Protein AF-A0A6A8AMY0-F1 (afdb_monomer_lite)

Sequence (73 aa):
MKTEDEKEKLRLLLVYWIAHNKEHAQDFKRWAEKAKGFDEIGTEVYEAIMEAVEHMEEVNECLFKAFGDIKKE

Foldseek 3Di:
DVVVVVLVVLLVVLVVLLVVLVVVLVVLQVVLVVLCVDPPCSPVSSVVSNVVSVVSVVVNVVSVVVSVVSVVD

Structure (mmCIF, N/CA/C/O backbone):
data_AF-A0A6A8AMY0-F1
#
_entry.id   AF-A0A6A8AMY0-F1
#
loop_
_atom_site.group_PDB
_atom_site.id
_atom_site.type_symbol
_atom_site.label_atom_id
_atom_site.label_alt_id
_atom_site.label_comp_id
_atom_site.label_asym_id
_atom_site.label_entity_id
_atom_site.label_seq_id
_atom_site.pdbx_PDB_ins_code
_atom_site.Cartn_x
_atom_site.Cartn_y
_atom_site.Cartn_z
_atom_site.occupancy
_atom_site.B_iso_or_equiv
_atom_site.auth_seq_id
_atom_site.auth_comp_id
_atom_site.auth_asym_id
_atom_site.auth_atom_id
_atom_site.pdbx_PDB_model_num
ATOM 1 N N . MET A 1 1 ? -15.677 12.119 26.982 1.00 56.75 1 MET A N 1
ATOM 2 C CA . MET A 1 1 ? -16.611 12.190 25.836 1.00 56.75 1 MET A CA 1
ATOM 3 C C . MET A 1 1 ? -15.876 12.462 24.528 1.00 56.75 1 MET A C 1
ATOM 5 O O . MET A 1 1 ? -15.941 11.590 23.686 1.00 56.75 1 MET A O 1
ATOM 9 N N . LYS A 1 2 ? -15.089 13.547 24.378 1.00 62.34 2 LYS A N 1
ATOM 10 C CA . LYS A 1 2 ? -14.295 13.796 23.146 1.00 62.34 2 LYS A CA 1
ATOM 11 C C . LYS A 1 2 ? -13.376 12.638 22.721 1.00 62.34 2 LYS A C 1
ATOM 13 O O . LYS A 1 2 ? -13.301 12.327 21.543 1.00 62.34 2 LYS A O 1
ATOM 18 N N . THR A 1 3 ? -12.743 11.973 23.685 1.00 77.12 3 THR A N 1
ATOM 19 C CA . THR A 1 3 ? -11.773 10.898 23.432 1.00 77.12 3 THR A CA 1
ATOM 20 C C . THR A 1 3 ? -12.382 9.635 22.826 1.00 77.12 3 THR A C 1
ATOM 22 O O . THR A 1 3 ? -11.706 8.960 22.061 1.00 77.12 3 THR A O 1
ATOM 25 N N . GLU A 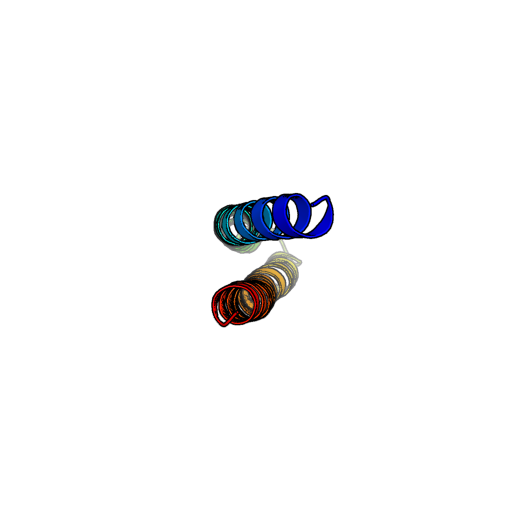1 4 ? -13.640 9.305 23.134 1.00 83.19 4 GLU A N 1
ATOM 26 C CA . GLU A 1 4 ? -14.286 8.102 22.581 1.00 83.19 4 GLU A CA 1
ATOM 27 C C . GLU A 1 4 ? -14.734 8.317 21.129 1.00 83.19 4 GLU A C 1
ATOM 29 O O . GLU A 1 4 ? -14.521 7.446 20.286 1.00 83.19 4 GLU A O 1
ATOM 34 N N . ASP A 1 5 ? -15.238 9.512 20.803 1.00 90.12 5 ASP A N 1
ATOM 35 C CA . ASP A 1 5 ? -15.567 9.885 19.420 1.00 90.12 5 ASP A CA 1
ATOM 36 C C . ASP A 1 5 ? -14.303 9.945 18.540 1.00 90.12 5 ASP A C 1
ATOM 38 O O . ASP A 1 5 ? -14.308 9.519 17.384 1.00 90.12 5 ASP A O 1
ATOM 42 N N . GLU A 1 6 ? -13.187 10.439 19.089 1.00 93.94 6 GLU A N 1
ATOM 43 C CA . GLU A 1 6 ? -11.886 10.467 18.410 1.00 93.94 6 GLU A CA 1
ATOM 44 C C . GLU A 1 6 ? -11.316 9.059 18.188 1.00 93.94 6 GLU A C 1
ATOM 46 O O . GLU A 1 6 ? -10.793 8.784 17.105 1.00 93.94 6 GLU A O 1
ATOM 51 N N . LYS A 1 7 ? -11.467 8.146 19.161 1.00 93.38 7 LYS A N 1
ATOM 52 C CA . LYS A 1 7 ? -11.093 6.729 19.009 1.00 93.38 7 LYS A CA 1
ATOM 53 C C . LYS A 1 7 ? -11.902 6.047 17.909 1.00 93.38 7 LYS A C 1
ATOM 55 O O . LYS A 1 7 ? -11.314 5.368 17.069 1.00 93.38 7 LYS A O 1
ATOM 60 N N . GLU A 1 8 ? -13.222 6.236 17.874 1.00 93.31 8 GLU A N 1
ATOM 61 C CA . GLU A 1 8 ? -14.066 5.659 16.820 1.00 93.31 8 GLU A CA 1
ATOM 62 C C . GLU A 1 8 ? -13.701 6.212 15.442 1.00 93.31 8 GLU A C 1
ATOM 64 O O . GLU A 1 8 ? -13.513 5.457 14.486 1.00 93.31 8 GLU A O 1
ATOM 69 N N . LYS A 1 9 ? -13.494 7.529 15.346 1.00 95.56 9 LYS A N 1
ATOM 70 C CA . LYS A 1 9 ? -13.029 8.156 14.108 1.00 95.56 9 LYS A CA 1
ATOM 71 C C . LYS A 1 9 ? -11.686 7.580 13.653 1.00 95.56 9 LYS A C 1
ATOM 73 O O . LYS A 1 9 ? -11.523 7.296 12.468 1.00 95.56 9 LYS A O 1
ATOM 78 N N . LEU A 1 10 ? -10.737 7.382 14.570 1.00 96.50 10 LEU A N 1
ATOM 79 C CA . LEU A 1 10 ? -9.441 6.786 14.249 1.00 96.50 10 LEU A CA 1
ATOM 80 C C . LEU A 1 10 ? -9.585 5.334 13.775 1.00 96.50 10 LEU A C 1
ATOM 82 O O . LEU A 1 10 ? -8.942 4.963 12.796 1.00 96.50 10 LEU A O 1
ATOM 86 N N . ARG A 1 11 ? -10.464 4.528 14.387 1.00 95.81 11 ARG A N 1
ATOM 87 C CA . ARG A 1 11 ? -10.752 3.160 13.916 1.00 95.81 11 ARG A CA 1
ATOM 88 C C . ARG A 1 11 ? -11.215 3.145 12.461 1.00 95.81 11 ARG A C 1
ATOM 90 O O . ARG A 1 11 ? -10.705 2.350 11.674 1.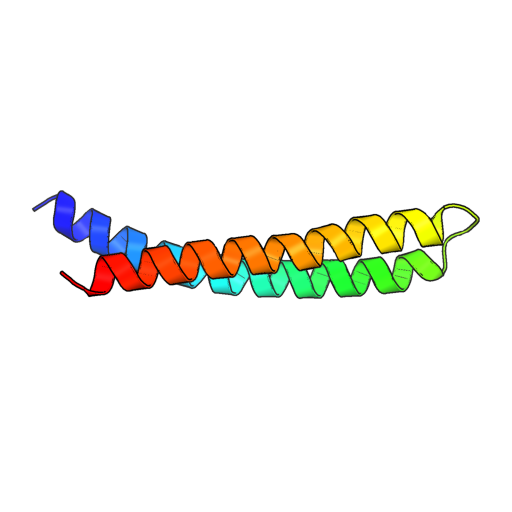00 95.81 11 ARG A O 1
ATOM 97 N N . LEU A 1 12 ? -12.146 4.030 12.101 1.00 96.69 12 LEU A N 1
ATOM 98 C CA . LEU A 1 12 ? -12.645 4.142 10.728 1.00 96.69 12 LEU A CA 1
ATOM 99 C C . LEU A 1 12 ? -11.546 4.594 9.758 1.00 96.69 12 LEU A C 1
ATOM 101 O O . LEU A 1 12 ? -11.423 4.030 8.671 1.00 96.69 12 LEU A O 1
ATOM 105 N N . LEU A 1 13 ? -10.719 5.562 10.164 1.00 98.25 13 LEU A N 1
ATOM 106 C CA . LEU A 1 13 ? -9.593 6.040 9.357 1.00 98.25 13 LEU A CA 1
ATOM 107 C C . LEU A 1 13 ? -8.555 4.945 9.097 1.00 98.25 13 LEU A C 1
ATOM 109 O O . LEU A 1 13 ? -8.106 4.812 7.965 1.00 98.25 13 LEU A O 1
ATOM 113 N N . LEU A 1 14 ? -8.215 4.126 10.096 1.00 98.38 14 LEU A N 1
ATOM 114 C CA . LEU A 1 14 ? -7.260 3.025 9.930 1.00 98.38 14 LEU A CA 1
ATOM 115 C C . LEU A 1 14 ? -7.745 1.999 8.899 1.00 98.38 14 LEU A C 1
ATOM 117 O O . LEU A 1 14 ? -6.979 1.597 8.027 1.00 98.38 14 LEU A O 1
ATOM 121 N N . VAL A 1 15 ? -9.023 1.607 8.958 1.00 97.62 15 VAL A N 1
ATOM 122 C CA . VAL A 1 15 ? -9.616 0.689 7.970 1.00 97.62 15 VAL A CA 1
ATOM 123 C C . VAL A 1 15 ? -9.608 1.314 6.574 1.00 97.62 15 VAL A C 1
ATOM 125 O O . VAL A 1 15 ? -9.246 0.643 5.607 1.00 97.62 15 VAL A O 1
ATOM 128 N N . TYR A 1 16 ? -9.973 2.594 6.475 1.00 98.38 16 TYR A N 1
ATOM 129 C CA . TYR A 1 16 ? -9.962 3.335 5.216 1.00 98.38 16 TYR A CA 1
ATOM 130 C C . TYR A 1 16 ? -8.555 3.418 4.606 1.00 98.38 16 TYR A C 1
ATOM 132 O O . TYR A 1 16 ? -8.384 3.097 3.433 1.00 98.38 16 TYR A O 1
ATOM 140 N N . TRP A 1 17 ? -7.538 3.782 5.391 1.00 98.75 17 TRP A N 1
ATOM 141 C CA . TRP A 1 17 ? -6.158 3.879 4.910 1.00 98.75 17 TRP A CA 1
ATOM 142 C C . TRP A 1 17 ? -5.608 2.531 4.458 1.00 98.75 17 TRP A C 1
ATOM 144 O O . TRP A 1 17 ? -5.031 2.467 3.382 1.00 98.75 17 TRP A O 1
ATO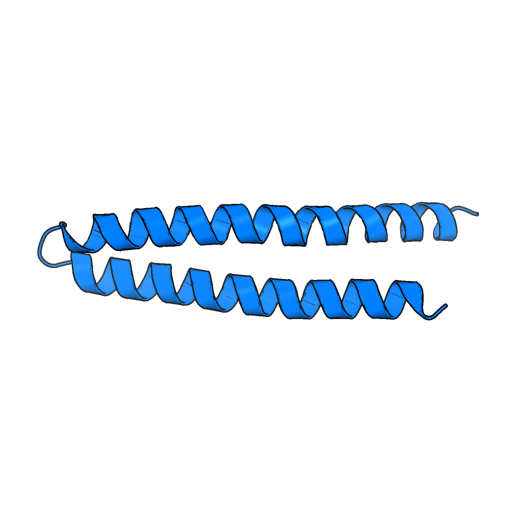M 154 N N . ILE A 1 18 ? -5.847 1.444 5.201 1.00 98.62 18 ILE A N 1
ATOM 155 C CA . ILE A 1 18 ? -5.419 0.098 4.781 1.00 98.62 18 ILE A CA 1
ATOM 156 C C . ILE A 1 18 ? -6.048 -0.283 3.434 1.00 98.62 18 ILE A C 1
ATOM 158 O O . ILE A 1 18 ? -5.380 -0.858 2.576 1.00 98.62 18 ILE A O 1
ATOM 162 N N . ALA A 1 19 ? -7.336 0.014 3.236 1.00 98.31 19 ALA A N 1
ATOM 163 C CA . ALA A 1 19 ? -8.002 -0.257 1.966 1.00 98.31 19 ALA A CA 1
ATOM 164 C C . ALA A 1 19 ? -7.400 0.578 0.824 1.00 98.31 19 ALA A C 1
ATOM 166 O O . ALA A 1 19 ? -7.058 0.026 -0.219 1.00 98.31 19 ALA A O 1
ATOM 167 N N . HIS A 1 20 ? -7.204 1.877 1.044 1.00 98.25 20 HIS A N 1
ATOM 168 C CA . HIS A 1 20 ? -6.681 2.781 0.022 1.00 98.25 20 HIS A CA 1
ATOM 169 C C . HIS A 1 20 ? -5.211 2.509 -0.328 1.00 98.25 20 HIS A C 1
ATOM 171 O O . HIS A 1 20 ? -4.820 2.545 -1.490 1.00 98.25 20 HIS A O 1
ATOM 177 N N . ASN A 1 21 ? -4.399 2.140 0.659 1.00 98.56 21 ASN A N 1
ATOM 178 C CA . ASN A 1 21 ? -3.018 1.719 0.452 1.00 98.56 21 ASN A CA 1
ATOM 179 C C . ASN A 1 21 ? -2.926 0.490 -0.463 1.00 98.56 21 ASN A C 1
ATOM 181 O O . ASN A 1 21 ? -2.036 0.422 -1.304 1.00 98.56 21 ASN A O 1
ATOM 185 N N . LYS A 1 22 ? -3.863 -0.462 -0.352 1.00 98.38 22 LYS A N 1
ATOM 186 C CA . LYS A 1 22 ? -3.932 -1.617 -1.265 1.00 98.38 22 LYS A CA 1
ATOM 187 C C . LYS A 1 22 ? -4.286 -1.206 -2.692 1.00 98.38 22 LYS A C 1
ATOM 189 O O . LYS A 1 22 ? -3.732 -1.771 -3.631 1.00 98.38 22 LYS A O 1
ATOM 194 N N . GLU A 1 23 ? -5.182 -0.235 -2.866 1.00 98.38 23 GLU A N 1
ATOM 195 C CA . GLU A 1 23 ? -5.487 0.338 -4.186 1.00 98.38 23 GLU A CA 1
ATOM 196 C C . GLU A 1 23 ? -4.240 1.011 -4.782 1.00 98.38 23 GLU A C 1
ATOM 198 O O . GLU A 1 23 ? -3.864 0.720 -5.917 1.00 98.38 23 GLU A O 1
ATOM 203 N N . HIS A 1 24 ? -3.525 1.818 -3.990 1.00 98.31 24 HIS A N 1
ATOM 204 C CA . HIS A 1 24 ? -2.257 2.421 -4.402 1.00 98.31 24 HIS A CA 1
ATOM 205 C C . HIS A 1 24 ? -1.193 1.381 -4.762 1.00 98.31 24 HIS A C 1
ATOM 207 O O . HIS A 1 24 ? -0.587 1.492 -5.822 1.00 98.31 24 HIS A O 1
ATOM 213 N N . ALA A 1 25 ? -0.995 0.342 -3.946 1.00 98.50 25 ALA A N 1
ATOM 214 C CA . ALA A 1 25 ? -0.048 -0.737 -4.232 1.00 98.50 25 ALA A CA 1
ATOM 215 C C . ALA A 1 25 ? -0.360 -1.445 -5.565 1.00 98.50 25 ALA A C 1
ATOM 217 O O . ALA A 1 25 ? 0.544 -1.743 -6.350 1.00 98.50 25 ALA A O 1
ATOM 218 N N . GLN A 1 26 ? -1.643 -1.675 -5.865 1.00 98.56 26 GLN A N 1
ATOM 219 C CA . GLN A 1 26 ? -2.072 -2.246 -7.145 1.00 98.56 26 GLN A CA 1
ATOM 220 C C . GLN A 1 26 ? -1.766 -1.315 -8.324 1.00 98.56 26 GLN A C 1
ATOM 222 O O . GLN A 1 26 ? -1.254 -1.772 -9.351 1.00 98.56 26 GLN A O 1
ATOM 227 N N . ASP A 1 27 ? -2.038 -0.019 -8.177 1.00 98.50 27 ASP A N 1
ATOM 228 C CA . ASP A 1 27 ? -1.731 0.980 -9.199 1.00 98.50 27 ASP A CA 1
ATOM 229 C C . ASP A 1 27 ? -0.222 1.123 -9.423 1.00 98.50 27 ASP A C 1
ATOM 231 O O . ASP A 1 27 ? 0.228 1.159 -10.572 1.00 98.50 27 ASP A O 1
ATOM 235 N N . PHE A 1 28 ? 0.571 1.131 -8.350 1.00 98.44 28 PHE A N 1
ATOM 236 C CA . PHE A 1 28 ? 2.032 1.166 -8.407 1.00 98.44 28 PHE A CA 1
ATOM 237 C C . PHE A 1 28 ? 2.555 -0.039 -9.177 1.00 98.44 28 PHE A C 1
ATOM 239 O O . PHE A 1 28 ? 3.247 0.135 -10.179 1.00 98.44 28 PHE A O 1
ATOM 246 N N . LYS A 1 29 ? 2.126 -1.252 -8.810 1.00 98.38 29 LYS A N 1
ATOM 247 C CA . LYS A 1 29 ? 2.493 -2.483 -9.518 1.00 98.38 29 LYS A CA 1
ATOM 248 C C . LYS A 1 29 ? 2.137 -2.416 -11.004 1.00 98.38 29 LYS A C 1
ATOM 250 O O . LYS A 1 29 ? 2.950 -2.768 -11.856 1.00 98.38 29 LYS A O 1
ATOM 255 N N . ARG A 1 30 ? 0.940 -1.923 -11.347 1.00 98.50 30 ARG A N 1
ATOM 256 C CA . ARG A 1 30 ? 0.510 -1.762 -12.746 1.00 98.50 30 ARG A CA 1
ATOM 257 C C . ARG A 1 30 ? 1.429 -0.822 -13.530 1.00 98.50 30 ARG A C 1
ATOM 259 O O . ARG A 1 30 ? 1.640 -1.047 -14.721 1.00 98.50 30 ARG A O 1
ATOM 266 N N . TRP A 1 31 ? 1.931 0.240 -12.908 1.00 98.12 31 TRP A N 1
ATOM 267 C CA . TRP A 1 31 ? 2.852 1.177 -13.550 1.00 98.12 31 TRP A CA 1
ATOM 268 C C . TRP A 1 31 ? 4.291 0.667 -13.596 1.00 98.12 31 TRP A C 1
ATOM 270 O O . TRP A 1 31 ? 4.927 0.829 -14.635 1.00 98.12 31 TRP A O 1
ATOM 280 N N . ALA A 1 32 ? 4.758 -0.023 -12.555 1.00 97.88 32 ALA A N 1
ATOM 281 C CA . ALA A 1 32 ? 6.019 -0.761 -12.561 1.00 97.88 32 ALA A CA 1
ATOM 282 C C . ALA A 1 32 ? 6.090 -1.702 -13.773 1.00 97.88 32 ALA A C 1
ATOM 284 O O . ALA A 1 32 ? 7.044 -1.658 -14.545 1.00 97.88 32 ALA A O 1
ATOM 285 N N . GLU A 1 33 ? 5.048 -2.502 -14.010 1.00 97.12 33 GLU A N 1
ATOM 286 C CA . GLU A 1 33 ? 5.023 -3.422 -15.154 1.00 97.12 33 GLU A CA 1
ATOM 287 C C . GLU A 1 33 ? 5.098 -2.706 -16.511 1.00 97.12 33 GLU A C 1
ATOM 289 O O . GLU A 1 33 ? 5.698 -3.225 -17.450 1.00 97.12 33 GLU A O 1
ATOM 294 N N . LYS A 1 34 ? 4.541 -1.494 -16.629 1.00 97.12 34 LYS A N 1
ATOM 295 C CA . LYS A 1 34 ? 4.706 -0.676 -17.842 1.00 97.12 34 LYS A CA 1
ATOM 296 C C . LYS A 1 34 ? 6.128 -0.132 -17.976 1.00 97.12 34 LYS A C 1
ATOM 298 O O . LYS A 1 34 ? 6.608 -0.018 -19.100 1.00 97.12 34 LYS A O 1
ATOM 303 N N . ALA A 1 35 ? 6.783 0.189 -16.859 1.00 95.94 35 ALA A N 1
ATOM 304 C CA . ALA A 1 35 ? 8.126 0.758 -16.848 1.00 95.94 35 ALA A CA 1
ATOM 305 C C . ALA A 1 35 ? 9.180 -0.189 -17.433 1.00 95.94 35 ALA A C 1
ATOM 307 O O . ALA A 1 35 ? 10.115 0.279 -18.070 1.00 95.94 35 ALA A O 1
ATOM 308 N N . LYS A 1 36 ? 8.972 -1.511 -17.354 1.00 89.50 36 LYS A N 1
ATOM 309 C CA . LYS A 1 36 ? 9.813 -2.509 -18.046 1.00 89.50 36 LYS A CA 1
ATOM 310 C C . LYS A 1 36 ? 9.901 -2.307 -19.563 1.00 89.50 36 LYS A C 1
ATOM 312 O O . LYS A 1 36 ? 10.829 -2.807 -20.185 1.00 89.50 36 LYS A O 1
ATOM 317 N N . GLY A 1 37 ? 8.907 -1.647 -20.165 1.00 90.19 37 GLY A N 1
ATOM 318 C CA . GLY A 1 37 ? 8.883 -1.324 -21.592 1.00 90.19 37 GLY A CA 1
ATOM 319 C C . GLY A 1 37 ? 9.490 0.036 -21.934 1.00 90.19 37 GLY A C 1
ATOM 320 O O . GLY A 1 37 ? 9.419 0.441 -23.092 1.00 90.19 37 GLY A O 1
ATOM 321 N N . PHE A 1 38 ? 10.013 0.767 -20.948 1.00 91.81 38 PHE A N 1
ATOM 322 C CA . PHE A 1 38 ? 10.783 1.983 -21.193 1.00 91.81 38 PHE A CA 1
ATOM 323 C C . PHE A 1 38 ? 12.205 1.611 -21.629 1.00 91.81 38 PHE A C 1
ATOM 325 O O . PHE A 1 38 ? 12.590 0.446 -21.540 1.00 91.81 38 PHE A O 1
ATOM 332 N N . ASP A 1 39 ? 12.948 2.594 -22.144 1.00 90.31 39 ASP A N 1
ATOM 333 C CA . ASP A 1 39 ? 14.330 2.429 -22.610 1.00 90.31 39 ASP A CA 1
ATOM 334 C C . ASP A 1 39 ? 15.278 2.053 -21.441 1.00 90.31 39 ASP A C 1
ATOM 336 O O . ASP A 1 39 ? 14.879 1.427 -20.464 1.00 90.31 39 ASP A O 1
ATOM 340 N N . GLU A 1 40 ? 16.552 2.440 -21.494 1.00 88.69 40 GLU A N 1
ATOM 341 C CA . GLU A 1 40 ? 17.604 1.976 -20.571 1.00 88.69 40 GLU A CA 1
ATOM 342 C C . GLU A 1 40 ? 17.268 2.083 -19.068 1.00 88.69 40 GLU A C 1
ATOM 344 O O . GLU A 1 40 ? 17.757 1.266 -18.302 1.00 88.69 40 GLU A O 1
ATOM 349 N N . ILE A 1 41 ? 16.397 3.016 -18.656 1.00 90.88 41 ILE A N 1
ATOM 350 C CA . ILE A 1 41 ? 16.004 3.243 -17.249 1.00 90.88 41 ILE A CA 1
ATOM 351 C C . ILE A 1 41 ? 14.849 2.356 -16.743 1.00 90.88 41 ILE A C 1
ATOM 353 O O . ILE A 1 41 ? 14.403 2.495 -15.601 1.00 90.88 41 ILE A O 1
ATOM 357 N N . GLY A 1 42 ? 14.255 1.529 -17.609 1.00 93.69 42 GLY A N 1
ATOM 358 C CA . GLY A 1 42 ? 13.011 0.817 -17.303 1.00 93.69 42 GLY A CA 1
ATOM 359 C C . GLY A 1 42 ? 13.137 -0.183 -16.152 1.00 93.69 42 GLY A C 1
ATOM 360 O O . GLY A 1 42 ? 12.183 -0.378 -15.393 1.00 93.69 42 GLY A O 1
ATOM 361 N N . THR A 1 43 ? 14.321 -0.780 -15.996 1.00 94.69 43 THR A N 1
ATOM 362 C CA . THR A 1 43 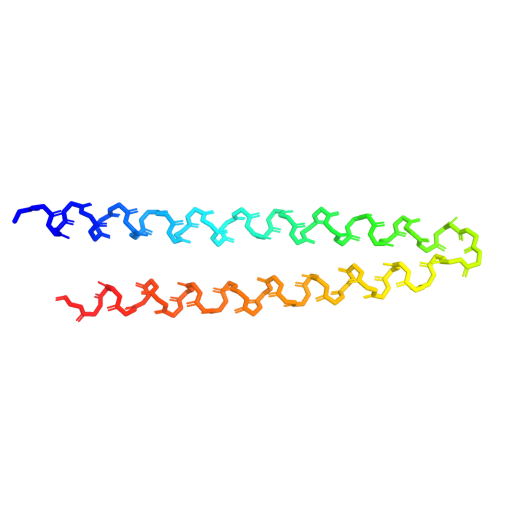? 14.603 -1.763 -14.940 1.00 94.69 43 THR A CA 1
ATOM 363 C C . THR A 1 43 ? 14.711 -1.085 -13.579 1.00 94.69 43 THR A C 1
ATOM 365 O O . THR A 1 43 ? 14.025 -1.495 -12.648 1.00 94.69 43 THR A O 1
ATOM 368 N N . GLU A 1 44 ? 15.479 -0.001 -13.468 1.00 96.62 44 GLU A N 1
ATOM 369 C CA . GLU A 1 44 ? 15.666 0.735 -12.214 1.00 96.62 44 GLU A CA 1
ATOM 370 C C . GLU A 1 44 ? 14.350 1.363 -11.735 1.00 96.62 44 GLU A C 1
ATOM 372 O O . GLU A 1 44 ? 14.036 1.344 -10.545 1.00 96.62 44 GLU A O 1
ATOM 377 N N . VAL A 1 45 ? 13.538 1.884 -12.664 1.00 98.00 45 VAL A N 1
ATOM 378 C CA . VAL A 1 45 ? 12.210 2.424 -12.336 1.00 98.00 45 VAL A CA 1
ATOM 379 C C . VAL A 1 45 ? 11.265 1.316 -11.871 1.00 98.00 45 VAL A C 1
ATOM 381 O O . VAL A 1 45 ? 10.514 1.521 -10.917 1.00 98.00 45 VAL A O 1
ATOM 384 N N . TYR A 1 46 ? 11.288 0.147 -12.518 1.00 97.94 46 TYR A N 1
ATOM 385 C CA . TYR A 1 46 ? 10.510 -1.006 -12.069 1.00 97.94 46 TYR A CA 1
ATOM 386 C C . TYR A 1 46 ? 10.893 -1.412 -10.643 1.00 97.94 46 TYR A C 1
ATOM 388 O O . TYR A 1 46 ? 10.008 -1.541 -9.800 1.00 97.94 46 TYR A O 1
ATOM 396 N N . GLU A 1 47 ? 12.188 -1.577 -10.369 1.00 97.81 47 GLU A N 1
ATOM 397 C CA . GLU A 1 47 ? 12.695 -1.997 -9.060 1.00 97.81 47 GLU A CA 1
ATOM 398 C C . GLU A 1 47 ? 12.295 -1.011 -7.959 1.00 97.81 47 GLU A C 1
ATOM 400 O O . GLU A 1 47 ? 11.698 -1.422 -6.966 1.00 97.81 47 GLU A O 1
ATOM 405 N N . ALA A 1 48 ? 12.501 0.292 -8.177 1.00 98.38 48 ALA A N 1
ATOM 406 C CA . ALA A 1 48 ? 12.140 1.321 -7.202 1.00 98.38 48 ALA A CA 1
ATOM 407 C C . ALA A 1 48 ? 10.625 1.385 -6.925 1.00 98.38 48 ALA A C 1
ATOM 409 O O . ALA A 1 48 ? 10.192 1.592 -5.791 1.00 98.38 48 ALA A O 1
ATOM 410 N N . ILE A 1 49 ? 9.784 1.202 -7.950 1.00 98.44 49 ILE A N 1
ATOM 411 C CA . ILE A 1 49 ? 8.326 1.175 -7.757 1.00 98.44 49 ILE A CA 1
ATOM 412 C C . ILE A 1 49 ? 7.893 -0.113 -7.043 1.00 98.44 49 ILE A C 1
ATOM 414 O O . ILE A 1 49 ? 6.971 -0.071 -6.230 1.00 98.44 49 ILE A O 1
ATOM 418 N N . MET A 1 50 ? 8.538 -1.250 -7.312 1.00 98.44 50 MET A N 1
ATOM 419 C CA . MET A 1 50 ? 8.251 -2.503 -6.608 1.00 98.44 50 MET A CA 1
ATOM 420 C C . MET A 1 50 ? 8.672 -2.447 -5.135 1.00 98.44 50 MET A C 1
ATOM 422 O O . MET A 1 50 ? 7.913 -2.912 -4.290 1.00 98.44 50 MET A O 1
ATOM 426 N N . GLU A 1 51 ? 9.789 -1.797 -4.810 1.00 98.62 51 GLU A N 1
ATOM 427 C CA . GLU A 1 51 ? 10.179 -1.500 -3.422 1.00 98.62 51 GLU A CA 1
ATOM 428 C C . GLU A 1 51 ? 9.101 -0.659 -2.711 1.00 98.62 51 GLU A C 1
ATOM 430 O O . GLU A 1 51 ? 8.697 -0.957 -1.588 1.00 98.62 51 GLU A O 1
ATOM 435 N N . ALA A 1 52 ? 8.523 0.337 -3.394 1.00 98.56 52 ALA A N 1
ATOM 436 C CA . ALA A 1 52 ? 7.409 1.110 -2.842 1.00 98.56 52 ALA A CA 1
ATOM 437 C C . ALA A 1 52 ? 6.137 0.266 -2.606 1.00 98.56 52 ALA A C 1
ATOM 439 O O . ALA A 1 52 ? 5.383 0.548 -1.672 1.00 98.56 52 ALA A O 1
ATOM 440 N N . VAL A 1 53 ? 5.885 -0.764 -3.426 1.00 98.56 53 VAL A N 1
ATOM 441 C CA . VAL A 1 53 ? 4.791 -1.726 -3.199 1.00 98.56 53 VAL A CA 1
ATOM 442 C C . VAL A 1 53 ? 5.049 -2.540 -1.931 1.00 98.56 53 VAL A C 1
ATOM 444 O O . VAL A 1 53 ? 4.130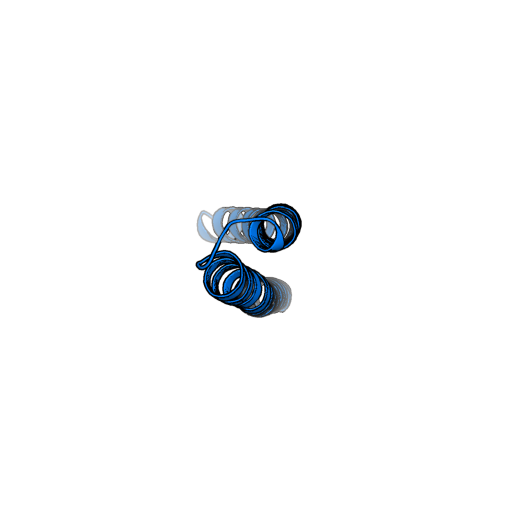 -2.708 -1.135 1.00 98.56 53 VAL A O 1
ATOM 447 N N . GLU A 1 54 ? 6.279 -3.007 -1.715 1.00 98.31 54 GLU A N 1
ATOM 448 C CA . GLU A 1 54 ? 6.654 -3.765 -0.514 1.00 98.31 54 GLU A CA 1
ATOM 449 C C . GLU A 1 54 ? 6.491 -2.921 0.756 1.00 98.31 54 GLU A C 1
ATOM 451 O O . GLU A 1 54 ? 5.790 -3.330 1.685 1.00 98.31 54 GLU A O 1
ATOM 456 N N . HIS A 1 55 ? 7.016 -1.694 0.760 1.00 98.56 55 HIS A N 1
ATOM 457 C CA . HIS A 1 55 ? 6.847 -0.769 1.883 1.00 98.56 55 HIS A CA 1
ATOM 458 C C . HIS A 1 55 ? 5.383 -0.410 2.155 1.00 98.56 55 HIS A C 1
ATOM 460 O O . HIS A 1 55 ? 5.005 -0.177 3.305 1.00 98.56 55 HIS A O 1
ATOM 466 N N . MET A 1 56 ? 4.526 -0.382 1.130 1.00 98.31 56 MET A N 1
ATOM 467 C CA . MET A 1 56 ? 3.095 -0.150 1.333 1.00 98.31 56 MET A CA 1
ATOM 468 C C . MET A 1 56 ? 2.452 -1.264 2.172 1.00 98.31 56 MET A C 1
ATOM 470 O O . MET A 1 56 ? 1.564 -0.990 2.986 1.00 98.31 56 MET A O 1
ATOM 474 N N . GLU A 1 57 ? 2.920 -2.506 2.033 1.00 96.88 57 GLU A N 1
ATOM 475 C CA . GLU A 1 57 ? 2.427 -3.605 2.862 1.00 96.88 57 GLU A CA 1
ATOM 476 C C . GLU A 1 57 ? 2.959 -3.551 4.293 1.00 96.88 57 GLU A C 1
ATOM 478 O O . GLU A 1 57 ? 2.184 -3.762 5.227 1.00 96.88 57 GLU A O 1
ATOM 483 N N . GLU A 1 58 ? 4.209 -3.137 4.502 1.00 98.50 58 GLU A N 1
ATOM 484 C CA . GLU A 1 58 ? 4.748 -2.876 5.846 1.00 98.50 58 GLU A CA 1
ATOM 485 C C . GLU A 1 58 ? 3.957 -1.774 6.577 1.00 98.50 58 GLU A C 1
ATOM 487 O O . GLU A 1 58 ? 3.648 -1.883 7.773 1.00 98.50 58 GLU A O 1
ATOM 492 N N . VAL A 1 59 ? 3.557 -0.720 5.853 1.00 98.56 59 VAL A N 1
ATOM 493 C CA . VAL A 1 59 ? 2.656 0.316 6.380 1.00 98.56 59 VAL A CA 1
ATOM 494 C C . VAL A 1 59 ? 1.319 -0.308 6.781 1.00 98.56 59 VAL A C 1
ATOM 496 O O . VAL A 1 59 ? 0.834 -0.057 7.887 1.00 98.56 59 VAL A O 1
ATOM 499 N N . ASN A 1 60 ? 0.730 -1.150 5.929 1.00 98.62 60 ASN A N 1
ATOM 500 C CA . ASN A 1 60 ? -0.539 -1.817 6.220 1.00 98.62 60 ASN A CA 1
ATOM 501 C C . ASN A 1 60 ? -0.465 -2.723 7.456 1.00 98.62 60 ASN A C 1
ATOM 503 O O . ASN A 1 60 ? -1.403 -2.724 8.256 1.00 98.62 60 ASN A O 1
ATOM 507 N N . GLU A 1 61 ? 0.636 -3.447 7.660 1.00 98.50 61 GLU A N 1
ATOM 508 C CA . GLU A 1 61 ? 0.865 -4.255 8.864 1.00 98.50 61 GLU A CA 1
ATOM 509 C C . GLU A 1 61 ? 0.893 -3.394 10.133 1.00 98.50 61 GLU A C 1
ATOM 511 O O . GLU A 1 61 ? 0.232 -3.716 11.129 1.00 98.50 61 GLU A O 1
ATOM 516 N N . CYS A 1 62 ? 1.591 -2.254 10.091 1.00 98.50 62 CYS A N 1
ATOM 517 C CA . CYS A 1 62 ? 1.637 -1.312 11.208 1.00 98.50 62 CYS A CA 1
ATOM 518 C C . CYS A 1 62 ? 0.251 -0.728 11.524 1.00 98.50 62 CYS A C 1
ATOM 520 O O . CYS A 1 62 ? -0.148 -0.664 12.692 1.00 98.50 62 CYS A O 1
ATOM 522 N N . LEU A 1 63 ? -0.514 -0.343 10.497 1.00 98.38 63 LEU A N 1
ATOM 523 C CA . LEU A 1 63 ? -1.874 0.176 10.663 1.00 98.38 63 LEU A CA 1
ATOM 524 C C . LEU A 1 63 ? -2.834 -0.898 11.194 1.00 98.38 63 LEU A C 1
ATOM 526 O O . LEU A 1 63 ? -3.674 -0.606 12.048 1.00 98.38 63 LEU A O 1
ATOM 530 N N . PHE A 1 64 ? -2.693 -2.148 10.745 1.00 97.81 64 PHE A N 1
ATOM 531 C CA . PHE A 1 64 ? -3.500 -3.265 11.234 1.00 97.81 64 PHE A CA 1
ATOM 532 C C . PHE A 1 64 ? -3.219 -3.557 12.711 1.00 97.81 64 PHE A C 1
ATOM 534 O O . PHE A 1 64 ? -4.152 -3.769 13.491 1.00 97.81 64 PHE A O 1
ATOM 541 N N . LYS A 1 65 ? -1.947 -3.500 13.122 1.00 97.62 65 LYS A N 1
ATOM 542 C CA . LYS A 1 65 ? -1.555 -3.604 14.532 1.00 97.62 65 LYS A CA 1
ATOM 543 C C . LYS A 1 65 ? -2.186 -2.490 15.371 1.00 97.62 65 LYS A C 1
ATOM 545 O O . LYS A 1 65 ? -2.826 -2.792 16.376 1.00 97.62 65 LYS A O 1
ATOM 550 N N . ALA A 1 66 ? -2.090 -1.235 14.923 1.00 97.12 66 ALA A N 1
ATOM 551 C CA . ALA A 1 66 ? -2.709 -0.098 15.608 1.00 97.12 66 ALA A CA 1
ATOM 552 C C . ALA A 1 66 ? -4.233 -0.266 15.750 1.00 97.12 66 ALA A C 1
ATOM 554 O O . ALA A 1 66 ? -4.794 -0.037 16.820 1.00 97.12 66 ALA A O 1
ATOM 555 N N . PHE A 1 67 ? -4.906 -0.736 14.697 1.00 95.94 67 PHE A N 1
ATOM 556 C CA . PHE A 1 67 ? -6.339 -1.027 14.734 1.00 95.94 67 PHE A CA 1
ATOM 557 C C . PHE A 1 67 ? -6.686 -2.134 15.740 1.00 95.94 67 PHE A C 1
ATOM 559 O O . PHE A 1 67 ? -7.677 -2.026 16.465 1.00 95.94 67 PHE A O 1
ATOM 566 N N . GLY A 1 68 ? -5.868 -3.187 15.802 1.00 93.69 68 GLY A N 1
ATOM 567 C CA . GLY A 1 68 ? -6.015 -4.272 16.768 1.00 93.69 68 GLY A CA 1
ATOM 568 C C . GLY A 1 68 ? -5.834 -3.813 18.213 1.00 93.69 68 GLY A C 1
ATOM 569 O O . GLY A 1 68 ? -6.580 -4.255 19.082 1.00 93.69 68 GLY A O 1
ATOM 570 N N . ASP A 1 69 ? -4.894 -2.907 18.476 1.00 93.25 69 ASP A N 1
ATOM 571 C CA . ASP A 1 69 ? -4.637 -2.399 19.826 1.00 93.25 69 ASP A CA 1
ATOM 572 C C . ASP A 1 69 ? -5.755 -1.464 20.316 1.00 93.25 69 ASP A C 1
ATOM 574 O O . ASP A 1 69 ? -6.141 -1.552 21.477 1.00 93.25 69 ASP A O 1
ATOM 578 N N . ILE A 1 70 ? -6.385 -0.684 19.425 1.00 89.06 70 ILE A N 1
ATOM 579 C CA . ILE A 1 70 ? -7.569 0.132 19.768 1.00 89.06 70 ILE 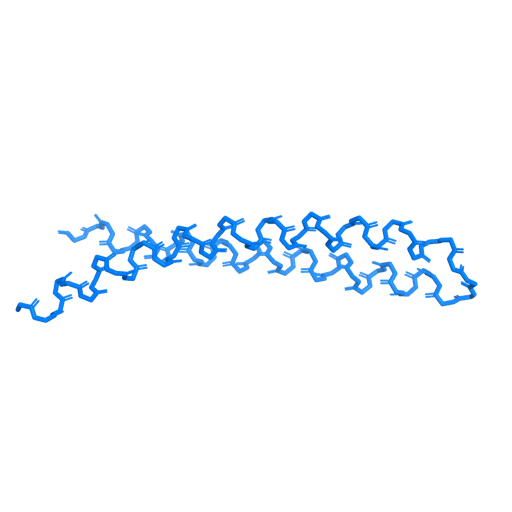A CA 1
ATOM 580 C C . ILE A 1 70 ? -8.809 -0.734 20.082 1.00 89.06 70 ILE A C 1
ATOM 582 O O . ILE A 1 70 ? -9.731 -0.272 20.750 1.00 89.06 70 ILE A O 1
ATOM 586 N N . LYS A 1 71 ? -8.869 -1.983 19.599 1.00 73.31 71 LYS A N 1
ATOM 587 C CA . LYS A 1 71 ? -9.980 -2.918 19.868 1.00 73.31 71 LYS A CA 1
ATOM 588 C C . LYS A 1 71 ? -9.856 -3.703 21.177 1.00 73.31 71 LYS A C 1
ATOM 590 O O . LYS A 1 71 ? -10.822 -4.361 21.551 1.00 73.31 71 LYS A O 1
ATOM 595 N N . LYS A 1 72 ? -8.673 -3.737 21.798 1.00 70.31 72 LYS A N 1
ATOM 596 C CA . LYS A 1 72 ? -8.412 -4.535 23.012 1.00 70.31 72 LYS A CA 1
ATOM 597 C C . LYS A 1 72 ? -8.842 -3.833 24.307 1.00 70.31 72 LYS A C 1
ATOM 599 O O . LYS A 1 72 ? -8.799 -4.476 25.353 1.00 70.31 72 LYS A O 1
ATOM 604 N N . GLU A 1 73 ? -9.216 -2.556 24.235 1.00 52.56 73 GLU A N 1
ATOM 605 C CA . GLU A 1 73 ? -9.880 -1.803 25.313 1.00 52.56 73 GLU A CA 1
ATOM 606 C C . GLU A 1 73 ? -11.391 -2.057 25.321 1.00 52.56 73 GLU A C 1
ATOM 608 O O . GLU A 1 73 ? -11.948 -2.174 26.435 1.00 52.56 73 GLU A O 1
#

Radius of gyration: 16.9 Å; chains: 1; bounding box: 34×18×48 Å

pLDDT: mean 93.79, std 9.4, range [52.56, 98.75]

Secondary structure (DSSP, 8-state):
-HHHHHHHHHHHHHHHHHHHHHHHHHHHHHHHHHHTTSSTTHHHHHHHHHHHHHHHHHHHHHHHHHHHHHT--